Protein AF-A0A8J7GWP7-F1 (afdb_monomer_lite)

Radius of gyration: 19.26 Å; chains: 1; bounding box: 41×22×61 Å

Sequence (92 aa):
MPNNTPDVSKLQDTINYMDCLSQSGFSEISSIAKLAISWLETPEWYNHLEVVADALTAIYGKADDMQNVINSEAENVNCNFKDEAFVRRMTA

Structure (mmCIF, N/CA/C/O backbone):
data_AF-A0A8J7GWP7-F1
#
_entry.id   AF-A0A8J7GWP7-F1
#
loop_
_atom_site.group_PDB
_atom_site.id
_atom_site.type_symbol
_atom_site.label_atom_id
_atom_site.label_alt_id
_atom_site.label_comp_id
_atom_site.label_asym_id
_atom_site.label_entity_id
_atom_site.la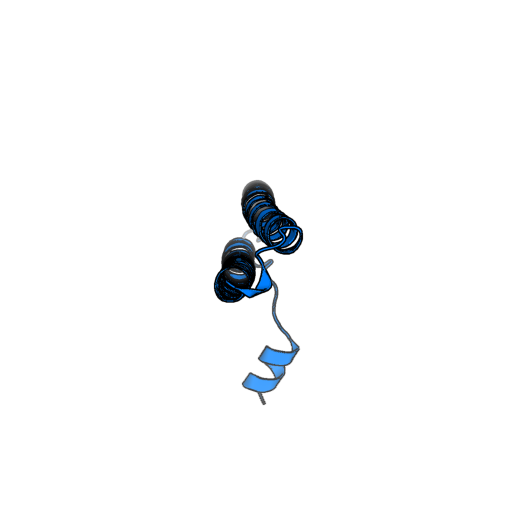bel_seq_id
_atom_site.pdbx_PDB_ins_code
_atom_site.Cartn_x
_atom_site.Cartn_y
_atom_site.Cartn_z
_atom_site.occupancy
_atom_site.B_iso_or_equiv
_atom_site.auth_seq_id
_atom_site.auth_comp_id
_atom_site.auth_asym_id
_atom_site.auth_atom_id
_atom_site.pdbx_PDB_model_num
ATOM 1 N N . MET A 1 1 ? 21.212 -6.588 -35.935 1.00 45.00 1 MET A N 1
ATOM 2 C CA . MET A 1 1 ? 20.145 -6.405 -34.930 1.00 45.00 1 MET A CA 1
ATOM 3 C C . MET A 1 1 ? 20.765 -5.634 -33.774 1.00 45.00 1 MET A C 1
ATOM 5 O O . MET A 1 1 ? 21.810 -6.092 -33.322 1.00 45.00 1 MET A O 1
ATOM 9 N N . PRO A 1 2 ? 20.250 -4.470 -33.346 1.00 47.47 2 PRO A N 1
ATOM 10 C CA . PRO A 1 2 ? 20.765 -3.826 -32.140 1.00 47.47 2 PRO A CA 1
ATOM 11 C C . PRO A 1 2 ? 20.509 -4.752 -30.946 1.00 47.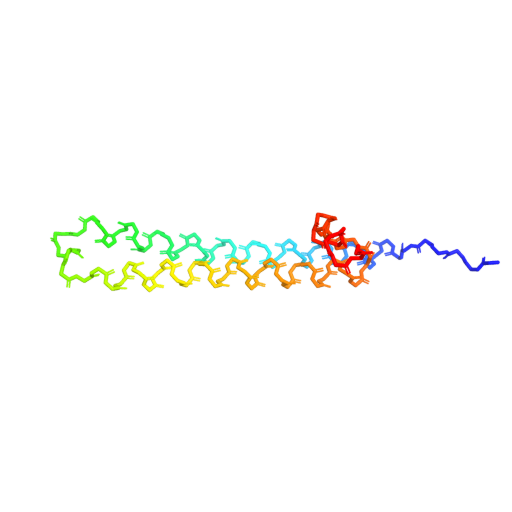47 2 PRO A C 1
ATOM 13 O O . PRO A 1 2 ? 19.454 -5.382 -30.873 1.00 47.47 2 PRO A O 1
ATOM 16 N N . ASN A 1 3 ? 21.490 -4.872 -30.052 1.00 48.09 3 ASN A N 1
ATOM 17 C CA . ASN A 1 3 ? 21.369 -5.625 -28.807 1.00 48.09 3 ASN A CA 1
ATOM 18 C C . ASN A 1 3 ? 20.220 -5.040 -27.970 1.00 48.09 3 ASN A C 1
ATOM 20 O O . ASN A 1 3 ? 20.365 -3.974 -27.384 1.00 48.09 3 ASN A O 1
ATOM 24 N N . ASN A 1 4 ? 19.098 -5.757 -27.895 1.00 57.94 4 ASN A N 1
ATOM 25 C CA . ASN A 1 4 ? 17.982 -5.485 -26.984 1.00 57.94 4 ASN A CA 1
ATOM 26 C C . ASN A 1 4 ? 18.298 -5.975 -25.558 1.00 57.94 4 ASN A C 1
ATOM 28 O O . ASN A 1 4 ? 17.467 -6.613 -24.915 1.00 57.94 4 ASN A O 1
ATOM 32 N N . THR A 1 5 ? 19.508 -5.737 -25.053 1.00 61.38 5 THR A N 1
ATOM 33 C CA . THR A 1 5 ? 19.747 -5.888 -23.615 1.00 61.38 5 THR A CA 1
ATOM 34 C C . THR A 1 5 ? 19.110 -4.677 -22.944 1.00 61.38 5 THR A C 1
ATOM 36 O O . THR A 1 5 ? 19.564 -3.567 -23.240 1.00 61.38 5 THR A O 1
ATOM 39 N N . PRO A 1 6 ? 18.058 -4.835 -22.112 1.00 61.34 6 PRO A N 1
ATOM 40 C CA . PRO A 1 6 ? 17.556 -3.719 -21.323 1.00 61.34 6 PRO A CA 1
ATOM 41 C C . PRO A 1 6 ? 18.741 -3.096 -20.594 1.00 61.34 6 PRO A C 1
ATOM 43 O O . PRO A 1 6 ? 19.567 -3.816 -20.028 1.00 61.34 6 PRO A O 1
ATOM 46 N N . ASP A 1 7 ? 18.861 -1.775 -20.706 1.00 83.81 7 ASP A N 1
ATOM 47 C CA . ASP A 1 7 ? 19.918 -1.022 -20.050 1.00 83.81 7 ASP A CA 1
ATOM 48 C C . ASP A 1 7 ? 19.893 -1.380 -18.561 1.00 83.81 7 ASP A C 1
ATOM 50 O O . ASP A 1 7 ? 18.923 -1.092 -17.857 1.00 83.81 7 ASP A O 1
ATOM 54 N N . VAL A 1 8 ? 20.931 -2.087 -18.111 1.00 89.56 8 VAL A N 1
ATOM 55 C CA . VAL A 1 8 ? 21.028 -2.594 -16.739 1.00 89.56 8 VAL A CA 1
ATOM 56 C C . VAL A 1 8 ? 20.957 -1.434 -15.748 1.00 89.56 8 VAL A C 1
ATOM 58 O O . VAL A 1 8 ? 20.385 -1.604 -14.674 1.00 89.56 8 VAL A O 1
ATOM 61 N N . SER A 1 9 ? 21.443 -0.246 -16.135 1.00 90.12 9 SER A N 1
ATOM 62 C CA . SER A 1 9 ? 21.290 0.974 -15.342 1.00 90.12 9 SER A CA 1
ATOM 63 C C . SER A 1 9 ? 19.819 1.340 -15.186 1.00 90.12 9 SER A C 1
ATOM 65 O O . SER A 1 9 ? 19.350 1.507 -14.067 1.00 90.12 9 SER A O 1
ATOM 67 N N . LYS A 1 10 ? 19.059 1.369 -16.289 1.00 91.31 10 LYS A N 1
ATOM 68 C CA . LYS A 1 10 ? 17.620 1.667 -16.259 1.00 91.31 10 LYS A CA 1
ATOM 69 C C . LYS A 1 10 ? 16.858 0.671 -15.384 1.00 91.31 10 LYS A C 1
ATOM 71 O O . LYS A 1 10 ? 16.003 1.075 -14.606 1.00 91.31 10 LYS A O 1
ATOM 76 N N . LEU A 1 11 ? 17.172 -0.621 -15.490 1.00 93.62 11 LEU A N 1
ATOM 77 C CA . LEU A 1 11 ? 16.546 -1.646 -14.654 1.00 93.62 11 LEU A CA 1
ATOM 78 C C . LEU A 1 11 ? 16.862 -1.433 -13.167 1.00 93.62 11 LEU A C 1
ATOM 80 O O . LEU A 1 11 ? 15.964 -1.525 -12.333 1.00 93.62 11 LEU A O 1
ATOM 84 N N . GLN A 1 12 ? 18.118 -1.132 -12.834 1.00 95.38 12 GLN A N 1
ATOM 85 C CA . GLN A 1 12 ? 18.539 -0.874 -11.459 1.00 95.38 12 GLN A CA 1
ATOM 86 C C . GLN A 1 12 ? 17.865 0.376 -10.880 1.00 95.38 12 GLN A C 1
ATOM 88 O O . GLN A 1 12 ? 17.371 0.332 -9.754 1.00 95.38 12 GLN A O 1
ATOM 93 N N . ASP A 1 13 ? 17.784 1.456 -11.656 1.00 95.62 13 ASP A N 1
ATOM 94 C CA . ASP A 1 13 ? 17.112 2.693 -11.257 1.00 95.62 13 ASP A CA 1
ATOM 95 C C . ASP A 1 13 ? 15.615 2.463 -11.014 1.00 95.62 13 ASP A C 1
ATOM 97 O O . ASP A 1 13 ? 15.084 2.891 -9.988 1.00 95.62 13 ASP A O 1
ATOM 101 N N . THR A 1 14 ? 14.943 1.714 -11.896 1.00 96.50 14 THR A N 1
ATOM 102 C CA . THR A 1 14 ? 13.532 1.343 -11.718 1.00 96.50 14 THR A CA 1
ATOM 103 C C . THR A 1 14 ? 13.315 0.496 -10.461 1.00 96.50 14 THR A C 1
ATOM 105 O O . THR A 1 14 ? 12.383 0.770 -9.709 1.00 96.50 14 THR A O 1
ATOM 108 N N . ILE A 1 15 ? 14.181 -0.485 -10.177 1.00 96.88 15 ILE A N 1
ATOM 109 C CA . ILE A 1 15 ? 14.081 -1.311 -8.959 1.00 96.88 15 ILE A CA 1
ATOM 110 C C . ILE A 1 15 ? 14.252 -0.454 -7.701 1.00 96.88 15 ILE A C 1
ATOM 112 O O . ILE A 1 15 ? 13.450 -0.563 -6.776 1.00 96.88 15 ILE A O 1
ATOM 116 N N . ASN A 1 16 ? 15.261 0.420 -7.675 1.00 98.00 16 ASN A N 1
ATOM 117 C CA . ASN A 1 16 ? 15.493 1.318 -6.543 1.00 98.00 16 ASN A CA 1
ATOM 118 C C . ASN A 1 16 ? 14.296 2.249 -6.317 1.00 98.00 16 ASN A C 1
ATOM 120 O O . ASN A 1 16 ? 13.904 2.497 -5.176 1.00 98.00 16 ASN A O 1
ATOM 124 N N . TYR A 1 17 ? 13.693 2.750 -7.397 1.00 97.81 17 TYR A N 1
ATOM 125 C CA . TYR A 1 17 ? 12.524 3.614 -7.308 1.00 97.81 17 TYR A CA 1
ATOM 126 C C . TYR A 1 17 ? 11.285 2.864 -6.803 1.00 97.81 17 TYR A C 1
ATOM 128 O O . TYR A 1 17 ? 10.612 3.342 -5.890 1.00 97.81 17 TYR A O 1
ATOM 136 N N . MET A 1 18 ? 11.018 1.660 -7.319 1.00 98.06 18 MET A N 1
ATOM 137 C CA . MET A 1 18 ? 9.936 0.796 -6.836 1.00 98.06 18 MET A CA 1
ATOM 138 C C . MET A 1 18 ? 10.104 0.417 -5.360 1.00 98.06 18 MET A C 1
ATOM 140 O O . MET A 1 18 ? 9.111 0.397 -4.633 1.00 98.06 18 MET A O 1
ATOM 144 N N . ASP A 1 19 ? 11.328 0.138 -4.899 1.00 98.31 19 ASP A N 1
ATOM 145 C CA . ASP A 1 19 ? 11.599 -0.103 -3.475 1.00 98.31 19 ASP A CA 1
ATOM 146 C C . ASP A 1 19 ? 11.277 1.145 -2.646 1.00 98.31 19 ASP A C 1
ATOM 148 O O . ASP A 1 19 ? 10.512 1.059 -1.689 1.00 98.31 19 ASP A O 1
ATOM 152 N N . CYS A 1 20 ? 11.738 2.327 -3.067 1.00 98.12 20 CYS A N 1
ATOM 153 C CA . CYS A 1 20 ? 11.417 3.585 -2.386 1.00 98.12 20 CYS A CA 1
ATOM 154 C C . CYS A 1 20 ? 9.898 3.821 -2.278 1.00 98.12 20 CYS A C 1
ATOM 156 O O . CYS A 1 20 ? 9.398 4.161 -1.202 1.00 98.12 20 CYS A O 1
ATOM 158 N N . LEU A 1 21 ? 9.155 3.606 -3.370 1.00 97.88 21 LEU A N 1
ATOM 159 C CA . LEU A 1 21 ? 7.692 3.702 -3.391 1.00 97.88 21 LEU A CA 1
ATOM 160 C C . LEU A 1 21 ? 7.049 2.688 -2.438 1.00 97.88 21 LEU A C 1
ATOM 162 O O . LEU A 1 21 ? 6.179 3.054 -1.649 1.00 97.88 21 LEU A O 1
ATOM 166 N N . SER A 1 22 ? 7.518 1.439 -2.466 1.00 97.88 22 SER A N 1
ATOM 167 C CA . SER A 1 22 ? 7.032 0.363 -1.598 1.00 97.88 22 SER A CA 1
ATOM 168 C C . SER A 1 22 ? 7.241 0.700 -0.124 1.00 97.88 22 SER A C 1
ATOM 170 O O . SER A 1 22 ? 6.298 0.640 0.664 1.00 97.88 22 SER A O 1
ATOM 172 N N . GLN A 1 23 ? 8.453 1.106 0.260 1.00 98.44 23 GLN A N 1
ATOM 173 C CA . GLN A 1 23 ? 8.786 1.456 1.642 1.00 98.44 23 GLN A CA 1
ATOM 174 C C . GLN A 1 23 ? 7.945 2.631 2.144 1.00 98.44 23 GLN A C 1
ATOM 176 O O . GLN A 1 23 ? 7.424 2.577 3.261 1.00 98.44 23 GLN A O 1
ATOM 181 N N . SER A 1 24 ? 7.767 3.672 1.322 1.00 97.62 24 SER A N 1
ATOM 182 C CA . SER A 1 24 ? 6.921 4.818 1.671 1.00 97.62 24 SER A CA 1
ATOM 183 C C . SER A 1 24 ? 5.462 4.393 1.847 1.00 97.62 24 SER A C 1
ATOM 185 O O . SER A 1 24 ? 4.873 4.626 2.903 1.00 97.62 24 SER A O 1
ATOM 187 N N . GLY A 1 25 ? 4.896 3.703 0.853 1.00 97.69 25 GLY A N 1
ATOM 188 C CA . GLY A 1 25 ? 3.506 3.251 0.866 1.00 97.69 25 GLY A CA 1
ATOM 189 C C . GLY A 1 25 ? 3.188 2.339 2.047 1.00 97.69 25 GLY A C 1
ATOM 190 O O . GLY A 1 25 ? 2.221 2.573 2.773 1.00 97.69 25 GLY A O 1
ATOM 191 N N . PHE A 1 26 ? 4.031 1.334 2.299 1.00 98.25 26 PHE A N 1
ATOM 192 C CA . PHE A 1 26 ? 3.836 0.414 3.420 1.00 98.25 26 PHE A CA 1
ATOM 193 C C . PHE A 1 26 ? 4.043 1.081 4.780 1.00 98.25 26 PHE A C 1
ATOM 195 O O . PHE A 1 26 ? 3.342 0.735 5.733 1.00 98.25 26 PHE A O 1
ATOM 202 N N . SER A 1 27 ? 4.945 2.059 4.888 1.00 98.44 27 SER A N 1
ATOM 203 C CA . SER A 1 27 ? 5.113 2.834 6.123 1.00 98.44 27 SER A CA 1
ATOM 204 C C . SER A 1 27 ? 3.868 3.661 6.448 1.00 98.44 27 SER A C 1
ATOM 206 O O . SER A 1 27 ? 3.439 3.704 7.605 1.00 98.44 27 SER A O 1
ATOM 208 N N . GLU A 1 28 ? 3.243 4.271 5.439 1.00 98.25 28 GLU A N 1
ATOM 209 C CA . GLU A 1 28 ? 1.985 5.007 5.599 1.00 98.25 28 GLU A CA 1
ATOM 210 C C . GLU A 1 28 ? 0.828 4.074 5.978 1.00 98.25 28 GLU A C 1
ATOM 212 O O . GLU A 1 28 ? 0.153 4.320 6.979 1.00 98.25 28 GLU A O 1
ATOM 217 N N . ILE A 1 29 ? 0.657 2.954 5.262 1.0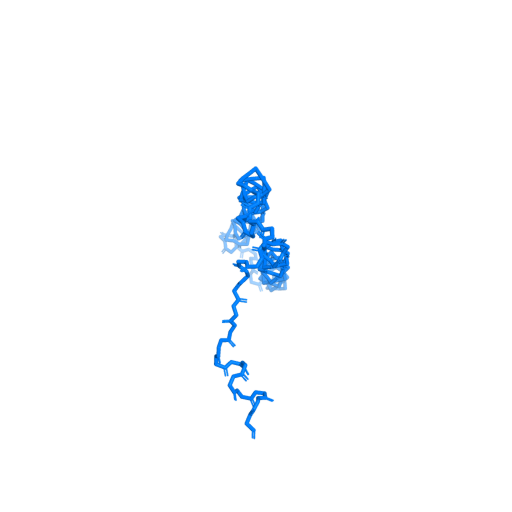0 98.56 29 ILE A N 1
ATOM 218 C CA . ILE A 1 29 ? -0.347 1.925 5.588 1.00 98.56 29 ILE A CA 1
ATOM 219 C C . ILE A 1 29 ? -0.169 1.429 7.028 1.00 98.56 29 ILE A C 1
ATOM 221 O O . ILE A 1 29 ? -1.133 1.369 7.790 1.00 98.56 29 ILE A O 1
ATOM 225 N N . SER A 1 30 ? 1.067 1.114 7.431 1.00 98.62 30 SER A N 1
ATOM 226 C CA . SER A 1 30 ? 1.371 0.660 8.792 1.00 98.62 30 SER A CA 1
ATOM 227 C C . SER A 1 30 ? 1.013 1.714 9.837 1.00 98.62 30 SER A C 1
ATOM 229 O O . SER A 1 30 ? 0.491 1.376 10.898 1.00 98.62 30 SER A O 1
ATOM 231 N N . SER A 1 31 ? 1.272 2.989 9.547 1.00 98.62 31 SER A N 1
ATOM 232 C CA . SER A 1 31 ? 0.971 4.090 10.463 1.00 98.62 31 SER A CA 1
ATOM 233 C C . SER A 1 31 ? -0.535 4.269 10.649 1.00 98.62 31 SER A C 1
ATOM 235 O O . SER A 1 31 ? -0.994 4.359 11.786 1.00 98.62 31 SER A O 1
ATOM 237 N N . ILE A 1 32 ? -1.316 4.227 9.565 1.00 98.38 32 ILE A N 1
ATOM 238 C CA . ILE A 1 32 ? -2.785 4.305 9.629 1.00 98.38 32 ILE A CA 1
ATOM 239 C C . ILE A 1 32 ? -3.351 3.101 10.390 1.00 98.38 32 ILE A C 1
ATOM 241 O O . ILE A 1 32 ? -4.185 3.270 11.278 1.00 98.38 32 ILE A O 1
ATOM 245 N N . ALA A 1 33 ? -2.854 1.893 10.112 1.00 98.44 33 ALA A N 1
ATOM 246 C CA . ALA A 1 33 ? -3.277 0.684 10.814 1.00 98.44 33 ALA A CA 1
ATOM 247 C C . ALA A 1 33 ? -3.003 0.767 12.323 1.00 98.44 33 ALA A C 1
ATOM 249 O O . ALA A 1 33 ? -3.870 0.430 13.126 1.00 98.44 33 ALA A O 1
ATOM 250 N N . LYS A 1 34 ? -1.824 1.260 12.724 1.00 98.44 34 LYS A N 1
ATOM 251 C CA . LYS A 1 34 ? -1.484 1.470 14.140 1.00 98.44 34 LYS A CA 1
ATOM 252 C C . LYS A 1 34 ? -2.429 2.464 14.807 1.00 98.44 34 LYS A C 1
ATOM 254 O O . LYS A 1 34 ? -2.897 2.184 15.902 1.00 98.44 34 LYS A O 1
ATOM 259 N N . LEU A 1 35 ? -2.746 3.578 14.144 1.00 97.06 35 LEU A N 1
ATOM 260 C CA . LEU A 1 35 ? -3.704 4.558 14.664 1.00 97.06 35 LEU A CA 1
ATOM 261 C C . LEU A 1 35 ? -5.098 3.945 14.850 1.00 97.06 35 LEU A C 1
ATOM 263 O O . LEU A 1 35 ? -5.713 4.147 15.894 1.00 97.06 35 LEU A O 1
ATOM 267 N N . ALA A 1 36 ? -5.569 3.153 13.884 1.00 96.56 36 ALA A N 1
ATOM 268 C CA . ALA A 1 36 ? -6.852 2.460 13.982 1.00 96.56 36 ALA A CA 1
ATOM 269 C C . ALA A 1 36 ? -6.878 1.444 15.136 1.00 96.56 36 ALA A C 1
ATOM 271 O O . ALA A 1 36 ? -7.854 1.381 15.880 1.00 96.56 36 ALA A O 1
ATOM 272 N N . ILE A 1 37 ? -5.797 0.680 15.323 1.00 96.94 37 ILE A N 1
ATOM 273 C CA . ILE A 1 37 ? -5.663 -0.262 16.443 1.00 96.94 37 ILE A CA 1
ATOM 274 C C . ILE A 1 37 ? -5.677 0.487 17.778 1.00 96.94 37 ILE A C 1
ATOM 276 O O . ILE A 1 37 ? -6.455 0.132 18.657 1.00 96.94 37 ILE A O 1
ATOM 280 N N . SER A 1 38 ? -4.892 1.558 17.917 1.00 95.88 38 SER A N 1
ATOM 281 C CA . SER A 1 38 ? -4.877 2.368 19.140 1.00 95.88 38 SER A CA 1
ATOM 282 C C . SER A 1 38 ? -6.233 3.007 19.442 1.00 95.88 38 SER A C 1
ATOM 284 O O . SER A 1 38 ? -6.593 3.139 20.607 1.00 95.88 38 SER A O 1
ATOM 286 N N . TRP A 1 39 ? -7.016 3.371 18.419 1.00 95.19 39 TRP A N 1
ATOM 287 C CA . TRP A 1 39 ? -8.383 3.858 18.613 1.00 95.19 39 TRP A CA 1
ATOM 288 C C . TRP A 1 39 ? -9.292 2.792 19.232 1.00 95.19 39 TRP A C 1
ATOM 290 O O . TRP A 1 39 ? -10.031 3.079 20.170 1.00 95.19 39 TRP A O 1
ATOM 300 N N . LEU A 1 40 ? -9.201 1.550 18.754 1.00 94.31 40 LEU A N 1
ATOM 301 C CA . LEU A 1 40 ? -9.992 0.421 19.256 1.00 94.31 40 LEU A CA 1
ATOM 302 C C . LEU A 1 40 ? -9.656 0.026 20.704 1.00 94.31 40 LEU A C 1
ATOM 304 O O . LEU A 1 40 ? -10.451 -0.651 21.351 1.00 94.31 40 LEU A O 1
ATOM 308 N N . GLU A 1 41 ? -8.502 0.446 21.221 1.00 94.69 41 GLU A N 1
ATOM 309 C CA . GLU A 1 41 ? -8.108 0.247 22.621 1.00 94.69 41 GLU A CA 1
ATOM 310 C C . GLU A 1 41 ? -8.708 1.306 23.568 1.00 94.69 41 GLU A C 1
ATOM 312 O O . GLU A 1 41 ? -8.664 1.135 24.789 1.00 94.69 41 GLU A O 1
ATOM 317 N N . THR A 1 42 ? -9.282 2.393 23.037 1.00 93.25 42 THR A N 1
ATOM 318 C CA . THR A 1 42 ? -9.923 3.445 23.847 1.00 93.25 42 THR A CA 1
ATOM 319 C C . THR A 1 42 ? -11.316 3.017 24.310 1.00 93.25 42 THR A C 1
ATOM 321 O O . THR A 1 42 ? -12.010 2.344 23.558 1.00 93.25 42 THR A O 1
ATOM 324 N N . PRO A 1 43 ? -11.795 3.407 25.504 1.00 90.12 43 PRO A N 1
ATOM 325 C CA . PRO A 1 43 ? -13.149 3.077 25.957 1.00 90.12 43 PRO A CA 1
ATOM 326 C C . PRO A 1 43 ? -14.271 3.616 25.060 1.00 90.12 43 PRO A C 1
ATOM 328 O O . PRO A 1 43 ? -15.359 3.053 25.057 1.00 90.12 43 PRO A O 1
ATOM 331 N N . GLU A 1 44 ? -14.035 4.689 24.309 1.00 90.19 44 GLU A N 1
ATOM 332 C CA . GLU A 1 44 ? -15.041 5.399 23.513 1.00 90.19 44 GLU A CA 1
ATOM 333 C C . GLU A 1 44 ? -15.166 4.889 22.069 1.00 90.19 44 GLU A C 1
ATOM 335 O O . GLU A 1 44 ? -16.015 5.383 21.324 1.00 90.19 44 GLU A O 1
ATOM 340 N N . TRP A 1 45 ? -14.361 3.897 21.671 1.00 88.00 45 TRP A N 1
ATOM 341 C CA . TRP A 1 45 ? -14.234 3.435 20.283 1.00 88.00 45 TRP A CA 1
ATOM 342 C C . TRP A 1 45 ? -15.572 3.124 19.597 1.00 88.00 45 TRP A C 1
ATOM 344 O O . TRP A 1 45 ? -15.758 3.425 18.418 1.00 88.00 45 TRP A O 1
ATOM 354 N N . TYR A 1 46 ? -16.520 2.548 20.342 1.00 87.50 46 TYR A N 1
ATOM 355 C CA . TYR A 1 46 ? -17.813 2.102 19.823 1.00 87.50 46 TYR A CA 1
ATOM 356 C C . TYR A 1 46 ? -18.743 3.258 19.440 1.00 87.50 46 TYR A C 1
ATOM 358 O O . TYR A 1 46 ? -19.674 3.051 18.664 1.00 87.50 46 TYR A O 1
ATOM 366 N N . ASN A 1 47 ? -18.501 4.466 19.959 1.00 90.94 47 ASN A N 1
ATOM 367 C CA . ASN A 1 47 ? -19.265 5.661 19.595 1.00 90.94 47 ASN A CA 1
ATOM 368 C C . ASN A 1 47 ? -18.816 6.260 18.257 1.00 90.94 47 ASN A C 1
ATOM 370 O O . ASN A 1 47 ? -19.529 7.100 17.719 1.00 90.94 47 ASN A O 1
ATOM 374 N N . HIS A 1 48 ? -17.658 5.828 17.742 1.00 90.00 48 HIS A N 1
ATOM 375 C CA . HIS A 1 48 ? -17.012 6.398 16.562 1.00 90.00 48 HIS A CA 1
ATOM 376 C C . HIS A 1 48 ? -16.470 5.313 15.623 1.00 90.00 48 HIS A C 1
ATOM 378 O O . HIS A 1 48 ? -15.299 5.312 15.229 1.00 90.00 48 HIS A O 1
ATOM 384 N N . LEU A 1 49 ? -17.316 4.338 15.290 1.00 93.00 49 LEU A N 1
ATOM 385 C CA . LEU A 1 49 ? -16.972 3.256 14.362 1.00 93.00 49 LEU A CA 1
ATOM 386 C C . LEU A 1 49 ? -16.599 3.771 12.963 1.00 93.00 49 LEU A C 1
ATOM 388 O O . LEU A 1 49 ? -15.810 3.133 12.265 1.00 93.00 49 LEU A O 1
ATOM 392 N N . GLU A 1 50 ? -17.127 4.929 12.567 1.00 94.94 50 GLU A N 1
ATOM 393 C CA . GLU A 1 50 ? -16.793 5.614 11.320 1.00 94.94 50 GLU A CA 1
ATOM 394 C C . GLU A 1 50 ? -15.296 5.906 11.198 1.00 94.94 50 GLU A C 1
ATOM 396 O O . GLU A 1 50 ? -14.739 5.722 10.125 1.00 94.94 50 GLU A O 1
ATOM 401 N N . VAL A 1 51 ? -14.607 6.227 12.300 1.00 94.62 51 VAL A N 1
ATOM 402 C CA . VAL A 1 51 ? -13.159 6.499 12.290 1.00 94.62 51 VAL A CA 1
ATOM 403 C C . VAL A 1 51 ? -12.373 5.259 11.862 1.00 94.62 51 VAL A C 1
ATOM 405 O O . VAL A 1 51 ? -11.404 5.348 11.107 1.00 94.62 51 VAL A O 1
ATOM 408 N N . VAL A 1 52 ? -12.803 4.078 12.311 1.00 95.44 52 VAL A N 1
ATOM 409 C CA . VAL A 1 52 ? -12.182 2.803 11.929 1.00 95.44 52 VAL A CA 1
ATOM 410 C C . VAL A 1 52 ? -12.511 2.466 10.476 1.00 95.44 52 VAL A C 1
ATOM 412 O O . VAL A 1 52 ? -11.631 2.022 9.742 1.00 95.44 52 VAL A O 1
ATOM 415 N N . ALA A 1 53 ? -13.751 2.702 10.039 1.00 96.56 53 ALA A N 1
ATOM 416 C CA . ALA A 1 53 ? -14.152 2.499 8.648 1.00 96.56 53 ALA A CA 1
ATOM 417 C C . ALA A 1 53 ? -13.371 3.410 7.683 1.00 96.56 53 ALA A C 1
ATOM 419 O O . ALA A 1 53 ? -12.899 2.945 6.641 1.00 96.56 53 ALA A O 1
ATOM 420 N N . ASP A 1 54 ? -13.163 4.671 8.055 1.00 97.94 54 ASP A N 1
ATOM 421 C CA . ASP A 1 54 ? -12.373 5.638 7.296 1.00 97.94 54 ASP A CA 1
ATOM 422 C C . ASP A 1 54 ? -10.901 5.221 7.241 1.00 97.94 54 ASP A C 1
ATOM 424 O O . ASP A 1 54 ? -10.294 5.228 6.169 1.00 97.94 54 ASP A O 1
ATOM 428 N N . ALA A 1 55 ? -10.330 4.767 8.362 1.00 98.12 55 ALA A N 1
ATOM 429 C CA . ALA A 1 55 ? -8.965 4.251 8.394 1.00 98.12 55 ALA A CA 1
ATOM 430 C C . ALA A 1 55 ? -8.791 3.012 7.499 1.00 98.12 55 ALA A C 1
ATOM 432 O O . ALA A 1 55 ? -7.819 2.928 6.749 1.00 98.12 55 ALA A O 1
ATOM 433 N N . LEU A 1 56 ? -9.739 2.068 7.520 1.00 98.19 56 LEU A N 1
ATOM 434 C CA . LEU A 1 56 ? -9.725 0.895 6.639 1.00 98.19 56 LEU A CA 1
ATOM 435 C C . LEU A 1 56 ? -9.860 1.286 5.162 1.0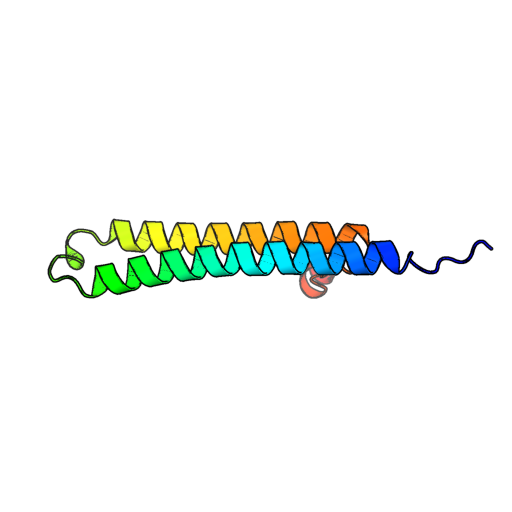0 98.19 56 LEU A C 1
ATOM 437 O O . LEU A 1 56 ? -9.159 0.730 4.316 1.00 98.19 56 LEU A O 1
ATOM 441 N N . THR A 1 57 ? -10.709 2.267 4.856 1.00 98.44 57 THR A N 1
ATOM 442 C CA . THR A 1 57 ? -10.866 2.812 3.500 1.00 98.44 57 THR A CA 1
ATOM 443 C C . THR A 1 57 ? -9.568 3.459 3.018 1.00 98.44 57 THR A C 1
ATOM 445 O O . THR A 1 57 ? -9.138 3.209 1.894 1.00 98.44 57 THR A O 1
ATOM 448 N N . ALA A 1 58 ? -8.896 4.227 3.879 1.00 98.50 58 ALA A N 1
ATOM 449 C CA . ALA A 1 58 ? -7.609 4.842 3.573 1.00 98.50 58 ALA A CA 1
ATOM 450 C C . ALA A 1 58 ? -6.501 3.798 3.356 1.00 98.50 58 ALA A C 1
ATOM 452 O O . ALA A 1 58 ? -5.724 3.923 2.413 1.00 98.50 58 ALA A O 1
ATOM 453 N N . ILE A 1 59 ? -6.449 2.745 4.182 1.00 98.62 59 ILE A N 1
ATOM 454 C CA . ILE A 1 59 ? -5.517 1.620 4.003 1.00 98.62 59 ILE A CA 1
ATOM 455 C C . ILE A 1 59 ? -5.746 0.941 2.653 1.00 98.62 59 ILE A C 1
ATOM 457 O O . ILE A 1 59 ? -4.786 0.720 1.917 1.00 98.62 59 ILE A O 1
ATOM 461 N N . TYR A 1 60 ? -7.003 0.627 2.326 1.00 98.44 60 TYR A N 1
ATOM 462 C CA . TYR A 1 60 ? -7.357 -0.005 1.058 1.00 98.44 60 TYR A CA 1
ATOM 463 C C . TYR A 1 60 ? -6.956 0.868 -0.133 1.00 98.44 60 TYR A C 1
ATOM 465 O O . TYR A 1 60 ? -6.234 0.400 -1.008 1.00 98.44 60 TYR A O 1
ATOM 473 N N . GLY A 1 61 ? -7.365 2.141 -0.136 1.00 98.25 61 GLY A N 1
ATOM 474 C CA . GLY A 1 61 ? -7.047 3.069 -1.221 1.00 98.25 61 GLY A CA 1
ATOM 475 C C . GLY A 1 61 ? -5.542 3.222 -1.418 1.00 98.25 61 GLY A C 1
ATOM 476 O O . GLY A 1 61 ? -5.048 3.105 -2.532 1.00 98.25 61 GLY A O 1
ATOM 477 N N . LYS A 1 62 ? -4.782 3.363 -0.326 1.00 98.19 62 LYS A N 1
ATOM 478 C CA . LYS A 1 62 ? -3.322 3.470 -0.393 1.00 98.19 62 LYS A CA 1
ATOM 479 C C . LYS A 1 62 ? -2.660 2.199 -0.923 1.00 98.19 62 LYS A C 1
ATOM 481 O O . LYS A 1 62 ? -1.673 2.290 -1.649 1.00 98.19 62 LYS A O 1
ATOM 486 N N . ALA A 1 63 ? -3.166 1.026 -0.549 1.00 98.38 63 ALA A N 1
ATOM 487 C CA . ALA A 1 63 ? -2.651 -0.244 -1.047 1.00 98.38 63 ALA A CA 1
ATOM 488 C C . ALA A 1 63 ? -2.905 -0.406 -2.553 1.00 98.38 63 ALA A C 1
ATOM 490 O O . ALA A 1 63 ? -1.986 -0.794 -3.274 1.00 98.38 63 ALA A O 1
ATOM 491 N N . ASP A 1 64 ? -4.108 -0.061 -3.021 1.00 97.81 64 ASP A N 1
ATOM 492 C CA . ASP A 1 64 ? -4.477 -0.089 -4.442 1.00 97.81 64 ASP A CA 1
ATOM 493 C C . ASP A 1 64 ? -3.634 0.901 -5.260 1.00 97.81 64 ASP A C 1
ATOM 495 O O . ASP A 1 64 ? -2.982 0.512 -6.232 1.00 97.81 64 ASP A O 1
ATOM 499 N N . ASP A 1 65 ? -3.527 2.151 -4.799 1.00 97.50 65 ASP A N 1
ATOM 500 C CA . ASP A 1 65 ? -2.678 3.174 -5.414 1.00 97.50 65 ASP A CA 1
ATOM 501 C C . ASP A 1 65 ? -1.229 2.694 -5.529 1.00 97.50 65 ASP A C 1
ATOM 503 O O . ASP A 1 65 ? -0.591 2.846 -6.574 1.00 97.50 65 ASP A O 1
ATOM 507 N N . MET A 1 66 ? -0.695 2.076 -4.471 1.00 97.56 66 MET A N 1
ATOM 508 C CA . MET A 1 66 ? 0.690 1.618 -4.483 1.00 97.56 66 MET A CA 1
ATOM 509 C C . MET A 1 66 ? 0.911 0.425 -5.394 1.00 97.56 66 MET A C 1
ATOM 511 O O . MET A 1 66 ? 1.915 0.395 -6.106 1.00 97.56 66 MET A O 1
ATOM 515 N N . GLN A 1 67 ? -0.038 -0.505 -5.449 1.00 96.44 67 GLN A N 1
ATOM 516 C CA . GLN A 1 67 ? -0.007 -1.586 -6.422 1.00 96.44 67 GLN A CA 1
ATOM 517 C C . GLN A 1 67 ? -0.001 -1.037 -7.856 1.00 96.44 67 GLN A C 1
ATOM 519 O O . GLN A 1 67 ? 0.816 -1.476 -8.667 1.00 96.44 67 GLN A O 1
ATOM 524 N N . ASN A 1 68 ? -0.847 -0.049 -8.153 1.00 96.00 68 ASN A N 1
ATOM 525 C CA . ASN A 1 68 ? -0.949 0.561 -9.478 1.00 96.00 68 ASN A CA 1
ATOM 526 C C . ASN A 1 68 ? 0.336 1.296 -9.882 1.00 96.00 68 ASN A C 1
ATOM 528 O O . ASN A 1 68 ? 0.863 1.056 -10.970 1.00 96.00 68 ASN A O 1
ATOM 532 N N . VAL A 1 69 ? 0.880 2.147 -9.006 1.00 96.75 69 VAL A N 1
ATOM 533 C CA . VAL A 1 69 ? 2.102 2.915 -9.298 1.00 96.75 69 VAL A CA 1
ATOM 534 C C . VAL A 1 69 ? 3.306 1.985 -9.463 1.00 96.75 69 VAL A C 1
ATOM 536 O O . VAL A 1 69 ? 4.029 2.100 -10.448 1.00 96.75 69 VAL A O 1
ATOM 539 N N . ILE A 1 70 ? 3.501 1.015 -8.563 1.00 97.50 70 ILE A N 1
ATOM 540 C CA . ILE A 1 70 ? 4.611 0.051 -8.663 1.00 97.50 70 ILE A CA 1
ATOM 541 C C . ILE A 1 70 ? 4.505 -0.766 -9.957 1.00 97.50 70 ILE A C 1
ATOM 543 O O . ILE A 1 70 ? 5.510 -0.987 -10.634 1.00 97.50 70 ILE A O 1
ATOM 547 N N . ASN A 1 71 ? 3.296 -1.196 -10.328 1.00 96.25 71 ASN A N 1
ATOM 548 C CA . ASN A 1 71 ? 3.081 -1.943 -11.562 1.00 96.25 71 ASN A CA 1
ATOM 549 C C . ASN A 1 71 ? 3.362 -1.093 -12.811 1.00 96.25 71 ASN A C 1
ATOM 551 O O . ASN A 1 71 ? 3.972 -1.591 -13.756 1.00 96.25 71 ASN A O 1
ATOM 555 N N . SER A 1 72 ? 2.973 0.186 -12.795 1.00 96.19 72 SER A N 1
ATOM 556 C CA . SER A 1 72 ? 3.279 1.143 -13.864 1.00 96.19 72 SER A CA 1
ATOM 557 C C . SER A 1 72 ? 4.787 1.361 -14.018 1.00 96.19 72 SER A C 1
ATOM 559 O O . SER A 1 72 ? 5.290 1.409 -15.139 1.00 96.19 72 SER A O 1
ATOM 561 N N . GLU A 1 73 ? 5.538 1.450 -12.919 1.00 96.94 73 GLU A N 1
ATOM 562 C CA . GLU A 1 73 ? 6.998 1.583 -12.987 1.00 96.94 73 GLU A CA 1
ATOM 563 C C . GLU A 1 73 ? 7.670 0.322 -13.527 1.00 96.94 73 GLU A C 1
ATOM 565 O O . GLU A 1 73 ? 8.565 0.391 -14.371 1.00 96.94 73 GLU A O 1
ATOM 570 N N . ALA A 1 74 ? 7.191 -0.850 -13.116 1.00 95.19 74 ALA A N 1
ATOM 571 C CA . ALA A 1 74 ? 7.659 -2.115 -13.662 1.00 95.19 74 ALA A CA 1
ATOM 572 C C . ALA A 1 74 ? 7.346 -2.249 -15.169 1.00 95.19 74 ALA A C 1
ATOM 574 O O . ALA A 1 74 ? 8.119 -2.856 -15.916 1.00 95.19 74 ALA A O 1
ATOM 575 N N . GLU A 1 75 ? 6.252 -1.656 -15.655 1.00 94.19 75 GLU A N 1
ATOM 576 C CA . GLU A 1 75 ? 5.878 -1.663 -17.075 1.00 94.19 75 GLU A CA 1
ATOM 577 C C . GLU A 1 75 ? 6.882 -0.886 -17.936 1.00 94.19 75 GLU A C 1
ATOM 579 O O . GLU A 1 75 ? 7.231 -1.342 -19.027 1.00 94.19 75 GLU A O 1
ATOM 584 N N . ASN A 1 76 ? 7.465 0.199 -17.411 1.00 91.75 76 ASN A N 1
ATOM 585 C CA . ASN A 1 76 ? 8.496 1.002 -18.090 1.00 91.75 76 ASN A CA 1
ATOM 586 C C . ASN A 1 76 ? 9.759 0.202 -18.474 1.00 91.75 76 ASN A C 1
ATOM 588 O O . ASN A 1 76 ? 10.569 0.650 -19.304 1.00 91.75 76 ASN A O 1
ATOM 592 N N . VAL A 1 77 ? 9.941 -0.975 -17.867 1.00 93.44 77 VAL A N 1
ATOM 593 C CA . VAL A 1 77 ? 11.026 -1.930 -18.134 1.00 93.44 77 VAL A CA 1
ATOM 594 C C . VAL A 1 77 ? 10.519 -3.314 -18.565 1.00 93.44 77 VAL A C 1
ATOM 596 O O . VAL A 1 77 ? 11.311 -4.244 -18.681 1.00 93.44 77 VAL A O 1
ATOM 599 N N . ASN A 1 78 ? 9.228 -3.447 -18.893 1.00 91.56 78 ASN A N 1
ATOM 600 C CA . ASN A 1 78 ? 8.562 -4.695 -19.297 1.00 91.56 78 ASN A CA 1
ATOM 601 C C . ASN A 1 78 ? 8.598 -5.811 -18.234 1.00 91.56 78 ASN A C 1
ATOM 603 O O . ASN A 1 78 ? 8.581 -6.996 -18.572 1.00 91.56 78 ASN A O 1
ATOM 607 N N . CYS A 1 79 ? 8.644 -5.439 -16.956 1.00 91.25 79 CYS A N 1
ATOM 608 C CA . CYS A 1 79 ? 8.637 -6.356 -15.816 1.00 91.25 79 CYS A CA 1
ATOM 609 C C . CYS A 1 79 ? 7.352 -6.257 -14.978 1.00 91.25 79 CYS A C 1
ATOM 611 O O . CYS A 1 79 ? 7.329 -6.738 -13.847 1.00 91.25 79 CYS A O 1
ATOM 613 N N . ASN A 1 80 ? 6.296 -5.624 -15.499 1.00 93.12 80 ASN A N 1
ATOM 614 C CA . ASN A 1 80 ? 5.028 -5.492 -14.789 1.00 93.12 80 ASN A CA 1
ATOM 615 C C . ASN A 1 80 ? 4.344 -6.835 -14.540 1.00 93.12 80 ASN A C 1
ATOM 617 O O . ASN A 1 80 ? 4.447 -7.782 -15.327 1.00 93.12 80 ASN A O 1
ATOM 621 N N . PHE A 1 81 ? 3.595 -6.886 -13.442 1.00 90.19 81 PHE A N 1
ATOM 622 C CA . PHE A 1 81 ? 2.706 -7.993 -13.157 1.00 90.19 81 PHE A CA 1
ATOM 623 C C . PHE A 1 81 ? 1.573 -8.016 -14.187 1.00 90.19 81 PHE A C 1
ATOM 625 O O . PHE A 1 81 ? 0.954 -6.997 -14.499 1.00 90.19 81 PHE A O 1
ATOM 632 N N . LYS A 1 82 ? 1.293 -9.209 -14.709 1.00 88.94 82 LYS A N 1
ATOM 633 C CA . LYS A 1 82 ? 0.182 -9.464 -15.622 1.00 88.94 82 LYS A CA 1
ATOM 634 C C . LYS A 1 82 ? -0.732 -10.472 -14.959 1.00 88.94 82 LYS A C 1
ATOM 636 O O . LYS A 1 82 ? -0.326 -11.609 -14.724 1.00 88.94 82 LYS A O 1
ATOM 641 N N . ASP A 1 83 ? -1.965 -10.068 -14.681 1.00 85.56 83 ASP A N 1
ATOM 642 C CA . ASP A 1 83 ? -2.982 -11.011 -14.237 1.00 85.56 83 ASP A CA 1
ATOM 643 C C . ASP A 1 83 ? -3.374 -11.901 -15.422 1.00 85.56 83 ASP A C 1
ATOM 645 O O . ASP A 1 83 ? -4.259 -11.585 -16.217 1.00 85.56 83 ASP A O 1
ATOM 649 N N . GLU A 1 84 ? -2.684 -13.032 -15.564 1.00 86.25 84 GLU A N 1
ATOM 650 C CA . GLU A 1 84 ? -2.959 -13.977 -16.640 1.00 86.25 84 GLU A CA 1
ATOM 651 C C . GLU A 1 84 ? -4.392 -14.517 -16.594 1.00 86.25 84 GLU A C 1
ATOM 653 O O . GLU A 1 84 ? -4.955 -14.855 -17.634 1.00 86.25 84 GLU A O 1
ATOM 658 N N . ALA A 1 85 ? -5.004 -14.620 -15.410 1.00 82.56 85 ALA A N 1
ATOM 659 C CA . ALA A 1 85 ? -6.377 -15.090 -15.290 1.00 82.56 85 ALA A CA 1
ATOM 660 C C . ALA A 1 85 ? -7.362 -14.048 -15.828 1.00 82.56 85 ALA A C 1
ATOM 662 O O . ALA A 1 85 ? -8.296 -14.408 -16.546 1.00 82.56 85 ALA A O 1
ATOM 663 N N . PHE A 1 86 ? -7.132 -12.771 -15.538 1.00 78.19 86 PHE A N 1
ATOM 664 C CA . PHE A 1 86 ? -7.871 -11.660 -16.127 1.00 78.19 86 PHE A CA 1
ATOM 665 C C . PHE A 1 86 ? -7.653 -11.569 -17.643 1.00 78.19 86 PHE A C 1
ATOM 667 O O . PHE A 1 86 ? -8.627 -11.522 -18.396 1.00 78.19 86 PHE A O 1
ATOM 674 N N . VAL A 1 87 ? -6.404 -11.660 -18.113 1.00 80.19 87 VAL A N 1
ATOM 675 C CA . VAL A 1 87 ? -6.072 -11.642 -19.550 1.00 80.19 87 VAL A CA 1
ATOM 676 C C . VAL A 1 87 ? -6.777 -12.781 -20.292 1.00 80.19 87 VAL A C 1
ATOM 678 O O . VAL A 1 87 ? -7.369 -12.550 -21.347 1.00 80.19 87 VAL A O 1
ATOM 681 N N . ARG A 1 88 ? -6.800 -13.997 -19.726 1.00 83.25 88 ARG A N 1
ATOM 682 C CA . ARG 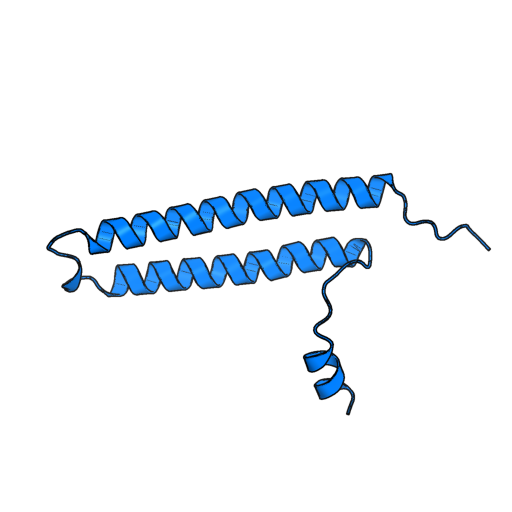A 1 88 ? -7.535 -15.139 -20.302 1.00 83.25 88 ARG A CA 1
ATOM 683 C C . ARG A 1 88 ? -9.042 -14.890 -20.398 1.00 83.25 88 ARG A C 1
ATOM 685 O O . ARG A 1 88 ? -9.647 -15.313 -21.372 1.00 83.25 88 ARG A O 1
ATOM 692 N N . ARG A 1 89 ? -9.654 -14.211 -19.419 1.00 85.75 89 ARG A N 1
ATOM 693 C CA . ARG A 1 89 ? -11.095 -13.883 -19.442 1.00 85.75 89 ARG A CA 1
ATOM 694 C C . ARG A 1 89 ? -11.450 -12.827 -20.488 1.00 85.75 89 ARG A C 1
ATOM 696 O O . ARG A 1 89 ? -12.555 -12.868 -21.005 1.00 85.75 89 ARG A O 1
ATOM 703 N N . MET A 1 90 ? -10.549 -11.889 -20.780 1.00 79.44 90 MET A N 1
ATOM 704 C CA . MET A 1 90 ? -10.785 -10.827 -21.769 1.00 79.44 90 MET A CA 1
ATOM 705 C C . MET A 1 9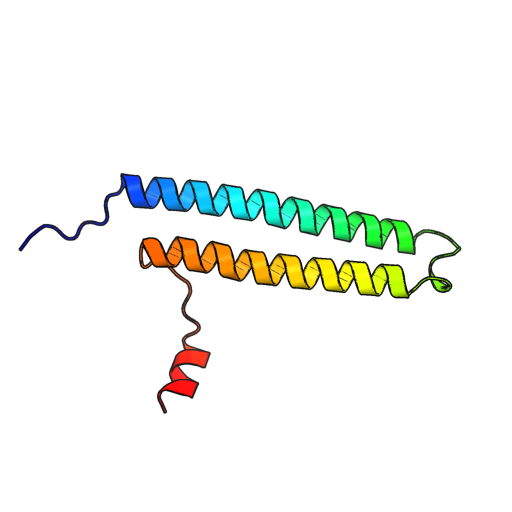0 ? -10.529 -11.244 -23.222 1.00 79.44 90 MET A C 1
ATOM 707 O O . MET A 1 90 ? -10.955 -10.542 -24.134 1.00 79.44 90 MET A O 1
ATOM 711 N N . THR A 1 91 ? -9.785 -12.330 -23.442 1.00 80.81 91 THR A N 1
ATOM 712 C CA . THR A 1 91 ? -9.330 -12.768 -24.776 1.00 80.81 91 THR A CA 1
ATOM 713 C C . THR A 1 91 ? -10.044 -14.023 -25.295 1.00 80.81 91 THR A C 1
ATOM 715 O O . THR A 1 91 ? -9.701 -14.503 -26.375 1.00 80.81 91 THR A O 1
ATOM 718 N N . ALA A 1 92 ? -11.025 -14.534 -24.542 1.00 64.62 92 ALA A N 1
ATOM 719 C CA . ALA A 1 92 ? -11.922 -15.632 -24.912 1.00 64.62 92 ALA A CA 1
ATOM 720 C C . ALA A 1 92 ? -13.268 -15.097 -25.419 1.00 64.62 92 ALA A C 1
ATOM 722 O O . ALA A 1 92 ? -13.821 -15.723 -26.350 1.00 64.62 92 ALA A O 1
#

Secondary structure (DSSP, 8-state):
-------HHHHHHHHHHHHHHHHHHHHHHHHHHHHHHHHHTSTTGGG-HHHHHHHHHHHHHHHHHHHHHHHHHHHTTT-----HHHHHHH--

pLDDT: mean 91.12, std 11.65, range [45.0, 98.62]

Foldseek 3Di:
DPPPPQPVVLVVVLVVVLVVLVVVLVVVLVVLVVVLVVLVVDPCNVVCVVSNVVSVVVSVVSVVVSLVVNQVSCVVRPNHDDPVVVVVVVVD